Protein AF-A0A1N7J7U3-F1 (afdb_monomer_lite)

Organism: NCBI:txid570947

Radius of gyration: 12.58 Å; chains: 1; bounding box: 25×31×30 Å

Foldseek 3Di:
DDDDPDPPPQCVPPPQQVVLVVLCVVVVHDDDDDRPVVDPVVQVVVCVLPVHRAPDWDADPSDIDGTCSSNVDDD

Structure (mmCIF, N/CA/C/O backbone):
data_AF-A0A1N7J7U3-F1
#
_entry.id   AF-A0A1N7J7U3-F1
#
loop_
_atom_site.group_PDB
_atom_site.id
_atom_site.type_symbol
_atom_site.label_atom_id
_atom_site.label_alt_id
_atom_site.label_comp_id
_atom_site.label_asym_id
_atom_site.label_entity_id
_atom_site.label_seq_id
_atom_site.pdbx_PDB_ins_code
_atom_site.Cartn_x
_atom_site.Cartn_y
_atom_site.Cartn_z
_atom_site.occupancy
_atom_site.B_iso_or_equiv
_atom_site.auth_seq_id
_atom_site.auth_comp_id
_atom_site.auth_asym_id
_atom_site.auth_atom_id
_atom_site.pdbx_PDB_model_num
ATOM 1 N N . MET A 1 1 ? -11.740 -22.378 5.332 1.00 35.50 1 MET A N 1
ATOM 2 C CA . MET A 1 1 ? -10.850 -21.209 5.208 1.00 35.50 1 MET A CA 1
ATOM 3 C C . MET A 1 1 ? -10.000 -21.422 3.969 1.00 35.50 1 MET A C 1
ATO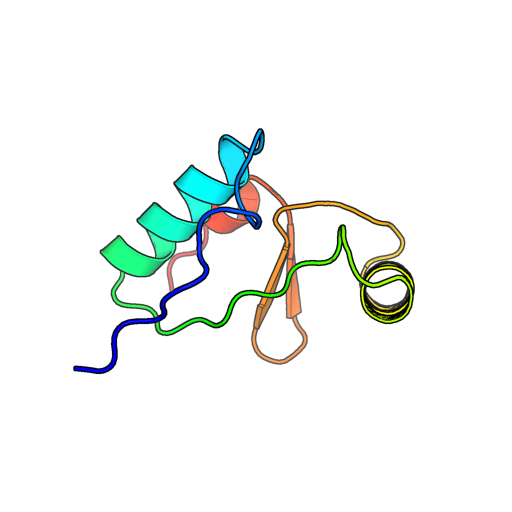M 5 O O . MET A 1 1 ? -9.317 -22.436 3.905 1.00 35.50 1 MET A O 1
ATOM 9 N N . GLY A 1 2 ? -10.170 -20.587 2.942 1.00 35.72 2 GLY A N 1
ATOM 10 C CA . GLY A 1 2 ? -9.463 -20.734 1.667 1.00 35.72 2 GLY A CA 1
ATOM 11 C C . GLY A 1 2 ? -8.019 -20.270 1.810 1.00 35.72 2 GLY A C 1
ATOM 12 O O . GLY A 1 2 ? -7.793 -19.123 2.170 1.00 35.72 2 GLY A O 1
ATOM 13 N N . GLY A 1 3 ? -7.069 -21.175 1.578 1.00 40.25 3 GLY A N 1
ATOM 14 C CA . GLY A 1 3 ? -5.654 -20.836 1.485 1.00 40.25 3 GLY A CA 1
ATOM 15 C C . GLY A 1 3 ? -5.355 -20.225 0.121 1.00 40.25 3 GLY A C 1
ATOM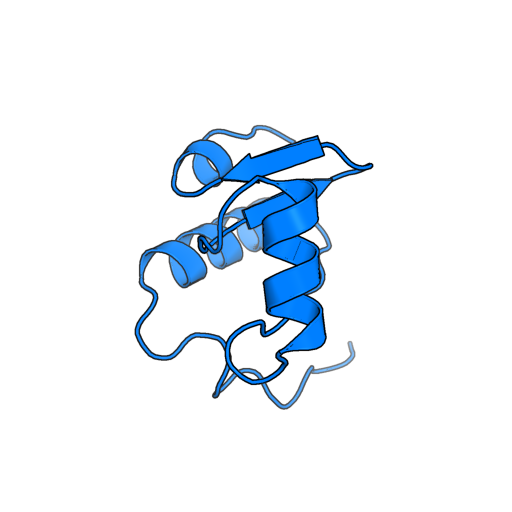 16 O O . GLY A 1 3 ? -5.619 -20.858 -0.903 1.00 40.25 3 GLY A O 1
ATOM 17 N N . PHE A 1 4 ? -4.804 -19.014 0.108 1.00 45.31 4 PHE A N 1
ATOM 18 C CA . PHE A 1 4 ? -4.202 -18.431 -1.084 1.00 45.31 4 PHE A CA 1
ATOM 19 C C . PHE A 1 4 ? -2.818 -19.056 -1.270 1.00 45.31 4 PHE A C 1
ATOM 21 O O . PHE A 1 4 ? -1.913 -18.883 -0.464 1.00 45.31 4 PHE A O 1
ATOM 28 N N . SER A 1 5 ? -2.696 -19.881 -2.304 1.00 42.78 5 SER A N 1
ATOM 29 C CA . SER A 1 5 ? -1.465 -20.574 -2.678 1.00 42.78 5 SER A CA 1
ATOM 30 C C . SER A 1 5 ? -0.823 -19.829 -3.845 1.00 42.78 5 SER A C 1
ATOM 32 O O . SER A 1 5 ? -1.049 -20.248 -4.965 1.00 42.78 5 SER A O 1
ATOM 34 N N . ASP A 1 6 ? -0.127 -18.709 -3.604 1.00 46.09 6 ASP A N 1
ATOM 35 C CA . ASP A 1 6 ? 0.845 -18.102 -4.554 1.00 46.09 6 ASP A CA 1
ATOM 36 C C . ASP A 1 6 ? 1.595 -16.868 -3.968 1.00 46.09 6 ASP A C 1
ATOM 38 O O . ASP A 1 6 ? 2.010 -15.958 -4.679 1.00 46.09 6 ASP A O 1
ATOM 42 N N . GLU A 1 7 ? 1.801 -16.795 -2.646 1.00 52.00 7 GLU A N 1
ATOM 43 C CA . GLU A 1 7 ? 2.394 -15.610 -1.983 1.00 52.00 7 GLU A CA 1
ATOM 44 C C . GLU A 1 7 ? 3.924 -15.463 -2.126 1.00 52.00 7 GLU A C 1
ATOM 46 O O . GLU A 1 7 ? 4.505 -14.482 -1.669 1.00 52.00 7 GLU A O 1
ATOM 51 N N . GLY A 1 8 ? 4.603 -16.406 -2.784 1.00 48.09 8 GLY A N 1
ATOM 52 C CA . GLY A 1 8 ? 6.069 -16.425 -2.852 1.00 48.09 8 GLY A CA 1
ATOM 53 C C . GLY A 1 8 ? 6.707 -15.335 -3.727 1.00 48.09 8 GLY A C 1
ATOM 54 O O . GLY A 1 8 ? 7.843 -14.962 -3.467 1.00 48.09 8 GLY A O 1
ATOM 55 N N . SER A 1 9 ? 6.007 -14.810 -4.743 1.00 53.59 9 SER A N 1
ATOM 56 C CA . SER A 1 9 ? 6.579 -13.840 -5.709 1.00 53.59 9 SER A CA 1
ATOM 57 C C . SER A 1 9 ? 6.315 -12.372 -5.344 1.00 53.59 9 SER A C 1
ATOM 59 O O . SER A 1 9 ? 7.044 -11.469 -5.753 1.00 53.59 9 SER A O 1
ATOM 61 N N . LEU A 1 10 ? 5.267 -12.097 -4.562 1.00 56.00 10 LEU A N 1
ATOM 62 C CA . LEU A 1 10 ? 4.812 -10.724 -4.326 1.00 56.00 10 LEU A CA 1
ATOM 63 C C . LEU A 1 10 ? 5.733 -9.936 -3.374 1.00 56.00 10 LEU A C 1
ATOM 65 O O . LEU A 1 10 ? 5.798 -8.709 -3.453 1.00 56.00 10 LEU A O 1
ATOM 69 N N . TYR A 1 11 ? 6.441 -10.631 -2.479 1.00 61.41 11 TYR A N 1
ATOM 70 C CA . TYR A 1 11 ? 7.123 -10.015 -1.333 1.00 61.41 11 TYR A CA 1
ATOM 71 C C . TYR A 1 11 ? 8.647 -10.085 -1.372 1.00 61.41 11 TYR A C 1
ATOM 73 O O . TYR A 1 11 ? 9.298 -9.526 -0.482 1.00 61.41 11 TYR A O 1
ATOM 81 N N . ASP A 1 12 ? 9.227 -10.739 -2.380 1.00 64.94 12 ASP A N 1
ATOM 82 C CA . ASP A 1 12 ? 10.673 -10.933 -2.458 1.00 64.94 12 ASP A CA 1
ATOM 83 C C . ASP A 1 12 ? 11.393 -9.574 -2.545 1.00 64.94 12 ASP A C 1
ATOM 85 O O . ASP A 1 12 ? 11.387 -8.878 -3.559 1.00 64.94 12 ASP A O 1
ATOM 89 N N . GLY A 1 13 ? 12.006 -9.172 -1.425 1.00 73.50 13 GLY A N 1
ATOM 90 C CA . GLY A 1 13 ? 12.830 -7.967 -1.305 1.00 73.50 13 GLY A CA 1
ATOM 91 C C . GLY A 1 13 ? 12.153 -6.709 -0.740 1.00 73.50 13 GLY A C 1
ATOM 92 O O . GLY A 1 13 ? 12.841 -5.698 -0.606 1.00 73.50 13 GLY A O 1
ATOM 93 N N . CYS A 1 14 ? 10.868 -6.733 -0.355 1.00 85.25 14 CYS A N 1
ATOM 94 C CA . CYS A 1 14 ? 10.187 -5.557 0.217 1.00 85.25 14 CYS A CA 1
ATOM 95 C C . CYS A 1 14 ? 9.880 -5.711 1.719 1.00 85.25 14 CYS A C 1
ATOM 97 O O . CYS A 1 14 ? 8.790 -6.126 2.113 1.00 85.25 14 CYS A O 1
ATOM 99 N N . LEU A 1 15 ? 10.826 -5.308 2.580 1.00 88.94 15 LEU A N 1
ATOM 100 C CA . LEU A 1 15 ? 10.652 -5.342 4.044 1.00 88.94 15 LEU A CA 1
ATOM 101 C C . LEU A 1 15 ? 9.438 -4.530 4.520 1.00 88.94 15 LEU A C 1
ATOM 103 O O . LEU A 1 15 ? 8.686 -4.977 5.382 1.00 88.94 15 LEU A O 1
ATOM 107 N N . LEU A 1 16 ? 9.224 -3.351 3.934 1.00 90.75 16 LEU A N 1
ATOM 108 C CA . LEU A 1 16 ? 8.105 -2.488 4.306 1.00 90.75 16 LEU A CA 1
ATOM 109 C C . LEU A 1 16 ? 6.750 -3.096 3.912 1.00 90.75 16 LEU A C 1
ATOM 111 O O . LEU A 1 16 ? 5.790 -2.977 4.666 1.00 90.75 16 LEU A O 1
ATOM 115 N N . CYS A 1 17 ? 6.680 -3.806 2.782 1.00 90.06 17 CYS A N 1
ATOM 116 C CA . CYS A 1 17 ? 5.467 -4.502 2.354 1.00 90.06 17 CYS A CA 1
ATOM 117 C C . CYS A 1 17 ? 5.069 -5.591 3.361 1.00 90.06 17 CYS A C 1
ATOM 119 O O . CYS A 1 17 ? 3.904 -5.670 3.742 1.00 90.06 17 CYS A O 1
ATOM 121 N N . MET A 1 18 ? 6.042 -6.370 3.853 1.00 90.50 18 MET A N 1
ATOM 122 C CA . MET A 1 18 ? 5.798 -7.383 4.889 1.00 90.50 18 MET A CA 1
ATOM 123 C C . MET A 1 18 ? 5.286 -6.759 6.194 1.00 90.50 18 MET A C 1
ATOM 125 O O . MET A 1 18 ? 4.342 -7.273 6.790 1.00 90.50 18 MET A O 1
ATOM 129 N N . ASN A 1 19 ? 5.853 -5.623 6.612 1.00 92.56 19 ASN A N 1
ATOM 130 C CA . ASN A 1 19 ? 5.385 -4.913 7.805 1.00 92.56 19 ASN A CA 1
ATOM 131 C C . ASN A 1 19 ? 3.937 -4.423 7.658 1.00 92.56 19 ASN A C 1
ATOM 133 O O . ASN A 1 19 ? 3.158 -4.546 8.599 1.00 92.56 19 ASN A O 1
ATOM 137 N N . VAL A 1 20 ? 3.576 -3.885 6.488 1.00 92.75 20 VAL A N 1
ATOM 138 C CA . VAL A 1 20 ? 2.211 -3.416 6.203 1.00 92.75 20 VAL A CA 1
ATOM 139 C C . VAL A 1 20 ? 1.213 -4.566 6.242 1.00 92.75 20 VAL A C 1
ATOM 141 O O . VAL A 1 20 ? 0.175 -4.445 6.880 1.00 92.75 20 VAL A O 1
ATOM 144 N N . ILE A 1 21 ? 1.538 -5.700 5.628 1.00 91.25 21 ILE A N 1
ATOM 145 C CA . ILE A 1 21 ? 0.681 -6.890 5.660 1.00 91.25 21 ILE A CA 1
ATOM 146 C C . ILE A 1 21 ? 0.458 -7.366 7.082 1.00 91.25 21 ILE A C 1
ATOM 148 O O . ILE A 1 21 ? -0.684 -7.493 7.514 1.00 91.25 21 ILE A O 1
ATOM 152 N N . GLN A 1 22 ? 1.542 -7.538 7.838 1.00 92.12 22 GLN A N 1
ATOM 153 C CA . GLN A 1 22 ? 1.436 -7.975 9.220 1.00 92.12 22 GLN A CA 1
ATOM 154 C C . GLN A 1 22 ? 0.600 -6.998 10.055 1.00 92.12 22 GLN A C 1
ATOM 156 O O . GLN A 1 22 ? -0.147 -7.419 10.936 1.00 92.12 22 GLN A O 1
ATOM 161 N N . HIS A 1 23 ? 0.722 -5.697 9.787 1.00 93.00 23 HIS A N 1
ATOM 162 C CA . HIS A 1 23 ? -0.071 -4.661 10.435 1.00 93.00 23 HIS A CA 1
ATOM 163 C C . HIS A 1 23 ? -1.567 -4.790 10.116 1.00 93.00 23 HIS A C 1
ATOM 165 O O . HIS A 1 23 ? -2.368 -4.772 11.048 1.00 93.00 23 HIS A O 1
ATOM 171 N N . LEU A 1 24 ? -1.942 -4.992 8.847 1.00 91.81 24 LEU A N 1
ATOM 172 C CA . LEU A 1 24 ? -3.339 -5.204 8.440 1.00 91.81 24 LEU A CA 1
ATOM 173 C C . LEU A 1 24 ? -3.916 -6.500 9.031 1.00 91.81 24 LEU A C 1
ATOM 175 O O . LEU A 1 24 ? -5.018 -6.495 9.577 1.00 91.81 24 LEU A O 1
ATOM 179 N N . GLU A 1 25 ? -3.147 -7.591 9.008 1.00 92.56 25 GLU A N 1
ATOM 180 C CA . GLU A 1 25 ? -3.535 -8.871 9.613 1.00 92.56 25 GLU A CA 1
ATOM 181 C C . GLU A 1 25 ? -3.750 -8.763 11.124 1.00 92.56 25 GLU A C 1
ATOM 183 O O . GLU A 1 25 ? -4.728 -9.289 11.651 1.00 92.56 25 GLU A O 1
ATOM 188 N N . ASN A 1 26 ? -2.864 -8.051 11.829 1.00 93.25 26 ASN A N 1
ATOM 189 C CA . ASN A 1 26 ? -2.974 -7.848 13.275 1.00 93.25 26 ASN A CA 1
ATOM 190 C C . ASN A 1 26 ? -4.221 -7.045 13.662 1.00 93.25 26 ASN A C 1
ATOM 192 O O . ASN A 1 26 ? -4.751 -7.238 14.756 1.00 93.25 26 ASN A O 1
ATOM 196 N N . GLN A 1 27 ? -4.683 -6.156 12.782 1.00 92.62 27 GLN A N 1
ATOM 197 C CA . GLN A 1 27 ? -5.935 -5.419 12.956 1.00 92.62 27 GLN A CA 1
ATOM 198 C C . GLN A 1 27 ? -7.166 -6.236 12.535 1.00 92.62 27 GLN A C 1
ATOM 200 O O . GLN A 1 27 ? -8.293 -5.839 12.821 1.00 92.62 27 GLN A O 1
ATOM 205 N N . GLY A 1 28 ? -6.976 -7.391 11.890 1.00 92.75 28 GLY A N 1
ATOM 206 C CA . GLY A 1 28 ? -8.070 -8.185 11.333 1.00 92.75 28 GLY A CA 1
ATOM 207 C C . GLY A 1 28 ? -8.762 -7.497 10.156 1.00 92.75 28 GLY A C 1
ATOM 208 O O . GLY A 1 28 ? -9.949 -7.728 9.934 1.00 92.75 28 GLY A O 1
ATOM 209 N N . ILE A 1 29 ? -8.042 -6.635 9.434 1.00 90.50 29 ILE A N 1
ATOM 210 C CA . ILE A 1 29 ? -8.551 -5.950 8.246 1.00 90.50 29 ILE A CA 1
ATOM 211 C C . ILE A 1 29 ? -8.475 -6.914 7.064 1.00 90.50 29 ILE A C 1
ATOM 213 O O . ILE A 1 29 ? -7.408 -7.443 6.758 1.00 90.50 29 ILE A O 1
ATOM 217 N N . ASP A 1 30 ? -9.597 -7.114 6.375 1.00 91.31 30 ASP A N 1
ATOM 218 C CA . ASP A 1 30 ? -9.626 -7.854 5.115 1.00 91.31 30 ASP A CA 1
ATOM 219 C C . ASP A 1 30 ? -9.019 -6.997 3.995 1.00 91.31 30 ASP A C 1
ATOM 221 O O . ASP A 1 30 ? -9.452 -5.871 3.747 1.00 91.31 30 ASP A O 1
ATOM 225 N N . TYR A 1 31 ? -8.037 -7.541 3.278 1.00 90.50 31 TYR A N 1
ATOM 226 C CA . TYR A 1 31 ? -7.387 -6.865 2.158 1.00 90.50 31 TYR A CA 1
ATOM 227 C C . TYR A 1 31 ? -7.167 -7.818 0.981 1.00 90.50 31 TYR A C 1
ATOM 229 O O . TYR A 1 31 ? -7.254 -9.041 1.099 1.00 90.50 31 TYR A O 1
ATOM 237 N N . GLN A 1 32 ? -6.886 -7.240 -0.184 1.00 89.81 32 GLN A N 1
ATOM 238 C CA . GLN A 1 32 ? -6.425 -7.973 -1.358 1.00 89.81 32 GLN A CA 1
ATOM 239 C C . GLN A 1 32 ? -5.086 -7.409 -1.798 1.00 89.81 32 GLN A C 1
ATOM 241 O O . GLN A 1 32 ? -4.845 -6.205 -1.714 1.00 89.81 32 GLN A O 1
ATOM 246 N N . THR A 1 33 ? -4.221 -8.285 -2.290 1.00 87.62 33 THR A N 1
ATOM 247 C CA . THR A 1 33 ? -2.908 -7.899 -2.784 1.00 87.62 33 THR A CA 1
ATOM 248 C C . THR A 1 33 ? -2.871 -7.883 -4.303 1.00 87.62 33 THR A C 1
ATOM 250 O O . THR A 1 33 ? -3.570 -8.630 -4.986 1.00 87.62 33 THR A O 1
ATOM 253 N N . MET A 1 34 ? -2.045 -6.994 -4.850 1.00 85.19 34 MET A N 1
ATOM 254 C CA . MET A 1 34 ? -1.879 -6.830 -6.287 1.00 85.19 34 MET A CA 1
ATOM 255 C C . MET A 1 34 ? -0.394 -6.700 -6.616 1.00 85.19 34 MET A C 1
ATOM 257 O O . MET A 1 34 ? 0.258 -5.752 -6.180 1.00 85.19 34 MET 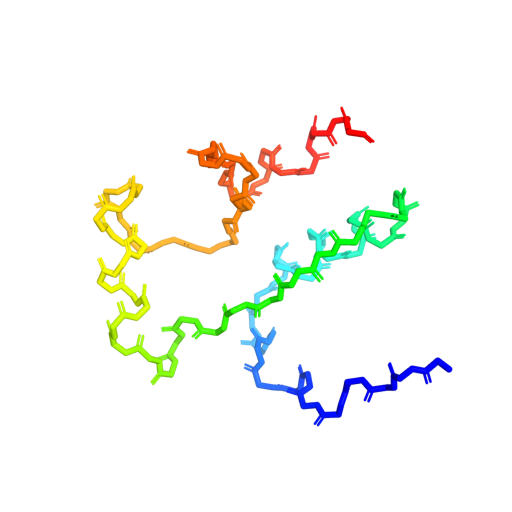A O 1
ATOM 261 N N . ASN A 1 35 ? 0.139 -7.638 -7.408 1.00 81.44 35 ASN A N 1
ATOM 262 C CA . ASN A 1 35 ? 1.517 -7.556 -7.887 1.00 81.44 35 ASN A CA 1
ATOM 263 C C . ASN A 1 35 ? 1.616 -6.580 -9.057 1.00 81.44 35 ASN A C 1
ATOM 265 O O . ASN A 1 35 ? 1.109 -6.848 -10.145 1.00 81.44 35 ASN A O 1
ATOM 269 N N . ILE A 1 36 ? 2.311 -5.465 -8.855 1.00 83.25 36 ILE A N 1
ATOM 270 C CA . ILE A 1 36 ? 2.584 -4.517 -9.936 1.00 83.25 36 ILE A CA 1
ATOM 271 C C . ILE A 1 36 ? 3.889 -4.832 -10.682 1.00 83.25 36 ILE A C 1
ATOM 273 O O . ILE A 1 36 ? 4.135 -4.276 -11.743 1.00 83.25 36 ILE A O 1
ATOM 277 N N . LEU A 1 37 ? 4.773 -5.686 -10.162 1.00 79.25 37 LEU A N 1
ATOM 278 C CA . LEU A 1 37 ? 6.075 -5.932 -10.796 1.00 79.25 37 LEU A CA 1
ATOM 279 C C . LEU A 1 37 ? 5.933 -6.702 -12.113 1.00 79.25 37 LEU A C 1
ATOM 281 O O . LEU A 1 37 ? 6.665 -6.436 -13.072 1.00 79.25 37 LEU A O 1
ATOM 285 N N . GLU A 1 38 ? 4.958 -7.603 -12.159 1.00 76.69 38 GLU A N 1
ATOM 286 C CA . GLU A 1 38 ? 4.723 -8.520 -13.274 1.00 76.69 38 GLU A CA 1
ATOM 287 C C . GLU A 1 38 ? 3.748 -7.953 -14.323 1.00 76.69 38 GLU A C 1
ATOM 289 O O . GLU A 1 38 ? 3.784 -8.373 -15.479 1.00 76.69 38 GLU A O 1
ATOM 294 N N . ASP A 1 39 ? 2.935 -6.948 -13.971 1.00 81.31 39 ASP A N 1
ATOM 295 C CA . ASP A 1 39 ? 1.891 -6.402 -14.846 1.00 81.31 39 ASP A CA 1
ATOM 296 C C . ASP A 1 39 ? 2.115 -4.914 -15.185 1.00 81.31 39 ASP A C 1
ATOM 298 O O . ASP A 1 39 ? 2.003 -4.004 -14.358 1.00 81.31 39 ASP A O 1
ATOM 302 N N . HIS A 1 40 ? 2.401 -4.646 -16.462 1.00 84.12 40 HIS A N 1
ATOM 303 C CA . HIS A 1 40 ? 2.543 -3.290 -16.994 1.00 84.12 40 HIS A CA 1
ATOM 304 C C . HIS A 1 40 ? 1.271 -2.439 -16.862 1.00 84.12 40 HIS A C 1
ATOM 306 O O . HIS A 1 40 ? 1.378 -1.246 -16.575 1.00 84.12 40 HIS A O 1
ATOM 312 N N . GLN A 1 41 ? 0.080 -3.021 -17.035 1.00 87.88 41 GLN A N 1
ATOM 313 C CA . GLN A 1 41 ? -1.179 -2.283 -16.921 1.00 87.88 41 GLN A CA 1
ATOM 314 C C . GLN A 1 41 ? -1.415 -1.810 -15.488 1.00 87.88 41 GLN A C 1
ATOM 316 O O . GLN A 1 41 ? -1.889 -0.688 -15.292 1.00 87.88 41 GLN A O 1
ATOM 321 N N . GLN A 1 42 ? -1.032 -2.624 -14.502 1.00 85.75 42 GLN A N 1
ATOM 322 C CA . GLN A 1 42 ? -1.150 -2.274 -13.088 1.00 85.75 42 GLN A CA 1
ATOM 323 C C . GLN A 1 42 ? -0.158 -1.181 -12.689 1.00 85.75 42 GLN A C 1
ATOM 325 O O . GLN A 1 42 ? -0.550 -0.228 -12.016 1.00 85.75 42 GLN A O 1
ATOM 330 N N . ARG A 1 43 ? 1.094 -1.229 -13.173 1.00 88.12 43 ARG A N 1
ATOM 331 C CA . ARG A 1 43 ? 2.068 -0.134 -12.957 1.00 88.12 43 ARG A CA 1
ATOM 332 C C . ARG A 1 43 ? 1.573 1.191 -13.503 1.00 88.12 43 ARG A C 1
ATOM 334 O O . ARG A 1 43 ? 1.623 2.205 -12.809 1.00 88.12 43 ARG A O 1
ATOM 341 N N . ASP A 1 44 ? 1.078 1.183 -14.735 1.00 90.38 44 ASP A N 1
ATOM 342 C CA . ASP A 1 44 ? 0.554 2.392 -15.361 1.00 90.38 44 ASP A CA 1
ATOM 343 C C . ASP A 1 44 ? -0.726 2.871 -14.666 1.00 90.38 44 ASP A C 1
ATOM 345 O O . ASP A 1 44 ? -0.953 4.074 -14.539 1.00 90.38 44 ASP A O 1
ATOM 349 N N . GLY A 1 45 ? -1.562 1.939 -14.200 1.00 89.88 45 GLY A N 1
ATOM 350 C CA . GLY A 1 45 ? -2.736 2.222 -13.380 1.00 89.88 45 GLY A CA 1
ATOM 351 C C . GLY A 1 45 ? -2.370 2.943 -12.089 1.00 89.88 45 GLY A C 1
ATOM 352 O O . GLY A 1 45 ? -2.912 4.015 -11.823 1.00 89.88 45 GLY A O 1
ATOM 353 N N . LEU A 1 46 ? -1.406 2.405 -11.342 1.00 90.31 46 LEU A N 1
ATOM 354 C CA . LEU A 1 46 ? -0.908 3.003 -10.109 1.00 90.31 46 LEU A CA 1
ATOM 355 C C . LEU A 1 46 ? -0.324 4.392 -10.370 1.00 90.31 46 LEU A C 1
ATOM 357 O O . LEU A 1 46 ? -0.752 5.362 -9.750 1.00 90.31 46 LEU A O 1
ATOM 361 N N . LYS A 1 47 ? 0.547 4.527 -11.377 1.00 92.00 47 LYS A N 1
ATOM 362 C CA . LYS A 1 47 ? 1.133 5.820 -11.754 1.00 92.00 47 LYS A CA 1
ATOM 363 C C . LYS A 1 47 ? 0.079 6.869 -12.104 1.00 92.00 47 LYS A C 1
ATOM 365 O O . LYS A 1 47 ? 0.249 8.035 -11.769 1.00 92.00 47 LYS A O 1
ATOM 370 N N . ARG A 1 48 ? -1.016 6.485 -12.769 1.00 93.06 48 ARG A N 1
ATOM 371 C CA . ARG A 1 48 ? -2.129 7.408 -13.053 1.00 93.06 48 ARG A CA 1
ATOM 372 C C . ARG A 1 48 ? -2.889 7.823 -11.793 1.00 93.06 48 ARG A C 1
ATOM 374 O O . ARG A 1 48 ? -3.376 8.947 -11.754 1.00 93.06 48 ARG A O 1
ATOM 381 N N . LYS A 1 49 ? -3.013 6.930 -10.809 1.00 90.25 49 LYS A N 1
ATOM 382 C CA . LYS A 1 49 ? -3.740 7.173 -9.556 1.00 90.25 49 LYS A CA 1
ATOM 383 C C . LYS A 1 49 ? -2.945 8.050 -8.584 1.00 90.25 49 LYS A C 1
ATOM 385 O O . LYS A 1 49 ? -3.498 9.016 -8.073 1.00 90.25 49 LYS A O 1
ATOM 390 N N . ILE A 1 50 ? -1.663 7.742 -8.366 1.00 90.19 50 ILE A N 1
ATOM 391 C CA . ILE A 1 50 ? -0.836 8.390 -7.328 1.00 90.19 50 ILE A CA 1
ATOM 392 C C . ILE A 1 50 ? 0.303 9.267 -7.877 1.00 90.19 50 ILE A C 1
ATOM 394 O O . ILE A 1 50 ? 0.995 9.924 -7.112 1.00 90.19 50 ILE A O 1
ATOM 398 N N . GLY A 1 51 ? 0.512 9.301 -9.198 1.00 91.31 51 GLY A N 1
ATOM 399 C CA . GLY A 1 51 ? 1.538 10.115 -9.869 1.00 91.31 51 GLY A CA 1
ATOM 400 C C . GLY A 1 51 ? 2.877 9.405 -10.103 1.00 91.31 51 GLY A C 1
ATOM 401 O O . GLY A 1 51 ? 3.624 9.772 -11.014 1.00 91.31 51 GLY A O 1
ATOM 402 N N . GLU A 1 52 ? 3.160 8.342 -9.354 1.00 89.94 52 GLU A N 1
ATOM 403 C CA . GLU A 1 52 ? 4.401 7.570 -9.434 1.00 89.94 52 GLU A CA 1
ATOM 404 C C . GLU A 1 52 ? 4.178 6.065 -9.227 1.00 89.94 52 GLU A C 1
ATOM 406 O O . GLU A 1 52 ? 3.079 5.619 -8.907 1.00 89.94 52 GLU A O 1
ATOM 411 N N . VAL A 1 53 ? 5.216 5.261 -9.474 1.00 87.81 53 VAL A N 1
ATOM 412 C CA . VAL A 1 53 ? 5.203 3.822 -9.176 1.00 87.81 53 VAL A CA 1
ATOM 413 C C . VAL A 1 53 ? 5.986 3.624 -7.885 1.00 87.81 53 VAL A C 1
ATOM 415 O O . VAL A 1 53 ? 7.215 3.635 -7.905 1.00 87.81 53 VAL A O 1
ATOM 418 N N . TYR A 1 54 ? 5.264 3.468 -6.780 1.00 90.31 54 TYR A N 1
ATOM 419 C CA . TYR A 1 54 ? 5.813 3.290 -5.438 1.00 90.31 54 TYR A CA 1
ATOM 420 C C . TYR A 1 54 ? 5.130 2.102 -4.751 1.00 90.31 54 TYR A C 1
ATOM 422 O O . TYR A 1 54 ? 3.967 1.824 -5.032 1.00 90.31 54 TYR A O 1
ATOM 430 N N . VAL A 1 55 ? 5.836 1.397 -3.862 1.00 90.19 55 VAL A N 1
ATOM 431 C CA . VAL A 1 55 ? 5.275 0.321 -3.027 1.00 90.19 55 VAL A CA 1
ATOM 432 C C . VAL A 1 55 ? 5.830 0.391 -1.598 1.00 90.19 55 VAL A C 1
ATOM 434 O O . VAL A 1 55 ? 6.997 0.748 -1.430 1.00 90.19 55 VAL A O 1
ATOM 437 N N . PRO A 1 56 ? 5.046 0.003 -0.574 1.00 92.25 56 PRO A N 1
ATOM 438 C CA . PRO A 1 56 ? 3.634 -0.388 -0.638 1.00 92.25 56 PRO A CA 1
ATOM 439 C C . PRO A 1 56 ? 2.688 0.815 -0.795 1.00 92.25 56 PRO A C 1
ATOM 441 O O . PRO A 1 56 ? 3.028 1.942 -0.436 1.00 92.25 56 PRO A O 1
ATOM 444 N N . VAL A 1 57 ? 1.494 0.561 -1.334 1.00 93.69 57 VAL A N 1
ATOM 445 C CA . VAL A 1 57 ? 0.391 1.529 -1.441 1.00 93.69 57 VAL A CA 1
ATOM 446 C C . VAL A 1 57 ? -0.886 0.824 -1.006 1.00 93.69 57 VAL A C 1
ATOM 448 O O . VAL A 1 57 ? -1.200 -0.245 -1.527 1.00 93.69 57 VAL A O 1
ATOM 451 N N . LEU A 1 58 ? -1.610 1.427 -0.068 1.00 93.62 58 LEU A N 1
ATOM 452 C CA . LEU A 1 58 ? -2.936 1.001 0.354 1.00 93.62 58 LEU A CA 1
ATOM 453 C C . LEU A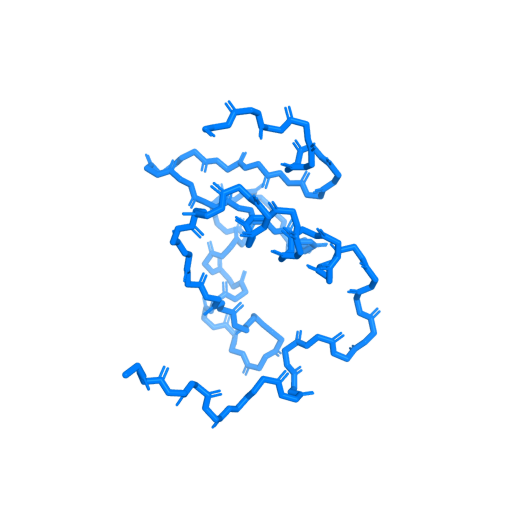 1 58 ? -3.971 1.899 -0.324 1.00 93.62 58 LEU A C 1
ATOM 455 O O . LEU A 1 58 ? -3.933 3.116 -0.157 1.00 93.62 58 LEU A O 1
ATOM 459 N N . GLU A 1 59 ? -4.878 1.302 -1.089 1.00 92.38 59 GLU A N 1
ATOM 460 C CA . GLU A 1 59 ? -6.064 1.976 -1.621 1.00 92.38 59 GLU A CA 1
ATOM 461 C C . GLU A 1 59 ? -7.273 1.575 -0.775 1.00 92.38 59 GLU A C 1
ATOM 463 O O . GLU A 1 59 ? -7.572 0.387 -0.669 1.00 92.38 59 GLU A O 1
ATOM 468 N N . ASP A 1 60 ? -7.976 2.552 -0.208 1.00 91.50 60 ASP A N 1
ATOM 469 C CA . ASP A 1 60 ? -9.229 2.338 0.514 1.00 91.50 60 ASP A CA 1
ATOM 470 C C . ASP A 1 60 ? -10.280 3.352 0.057 1.00 91.50 60 ASP A C 1
ATOM 472 O O . ASP A 1 60 ? -10.076 4.562 0.153 1.00 91.50 60 ASP A O 1
ATOM 476 N N . GLU A 1 61 ? -11.379 2.860 -0.516 1.00 90.38 61 GLU A N 1
ATOM 477 C CA . GLU A 1 61 ? -12.465 3.671 -1.092 1.00 90.38 61 GLU A CA 1
ATOM 478 C C . GLU A 1 61 ? -11.984 4.820 -2.013 1.00 90.38 61 GLU A C 1
ATOM 480 O O . GLU A 1 61 ? -12.572 5.902 -2.074 1.00 90.38 61 GLU A O 1
ATOM 485 N N . GLY A 1 62 ? -10.898 4.590 -2.761 1.00 90.50 62 GLY A N 1
ATOM 486 C CA . GLY A 1 62 ? -10.293 5.574 -3.66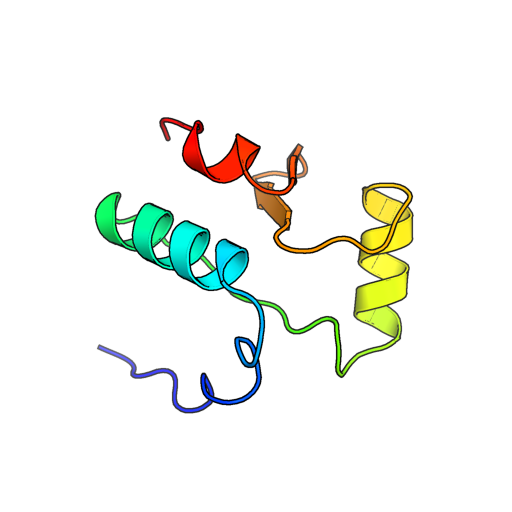9 1.00 90.50 62 GLY A CA 1
ATOM 487 C C . GLY A 1 62 ? -9.364 6.594 -2.997 1.00 90.50 62 GLY A C 1
ATOM 488 O O . GLY A 1 62 ? -8.867 7.498 -3.671 1.00 90.50 62 GLY A O 1
ATOM 489 N N . GLN A 1 63 ? -9.107 6.457 -1.695 1.00 91.56 63 GLN A N 1
ATOM 490 C CA . GLN A 1 63 ? -8.036 7.152 -0.983 1.00 91.56 63 GLN A CA 1
ATOM 491 C C . GLN A 1 63 ? -6.764 6.307 -1.004 1.00 91.56 63 GLN A C 1
ATOM 493 O O . GLN A 1 63 ? -6.832 5.088 -0.886 1.00 91.56 63 GLN A O 1
ATOM 498 N N . PHE A 1 64 ? -5.606 6.953 -1.135 1.00 93.00 64 PHE A N 1
ATOM 499 C CA . PHE A 1 64 ? -4.315 6.273 -1.209 1.00 93.00 64 PHE A CA 1
ATOM 500 C C . PHE A 1 64 ? -3.431 6.676 -0.033 1.00 93.00 64 PHE A C 1
ATOM 502 O O . PHE A 1 64 ? -3.147 7.861 0.143 1.00 93.00 64 PHE A O 1
ATOM 509 N N . THR A 1 65 ? -2.955 5.685 0.715 1.00 94.69 65 THR A N 1
ATOM 510 C CA . THR A 1 65 ? -1.919 5.837 1.744 1.00 94.69 65 THR A CA 1
ATOM 511 C C . THR A 1 65 ? -0.666 5.108 1.273 1.00 94.69 65 THR A C 1
ATOM 513 O O . THR A 1 65 ? -0.746 3.997 0.750 1.00 94.69 65 THR A O 1
ATOM 516 N N . ILE A 1 66 ? 0.501 5.734 1.406 1.00 93.56 66 ILE A N 1
ATOM 517 C CA . ILE A 1 66 ? 1.730 5.298 0.734 1.00 93.56 66 ILE A CA 1
ATOM 518 C C . ILE A 1 66 ? 2.811 5.001 1.778 1.00 93.56 66 ILE A C 1
ATOM 520 O O . ILE A 1 66 ? 3.015 5.776 2.706 1.00 93.56 66 ILE A O 1
ATOM 524 N N . GLY A 1 67 ? 3.538 3.896 1.612 1.00 93.12 67 GLY A N 1
ATOM 525 C CA . GLY A 1 67 ? 4.726 3.594 2.409 1.00 93.12 67 GLY A CA 1
ATOM 526 C C . GLY A 1 67 ? 4.447 3.396 3.900 1.00 93.12 67 GLY A C 1
ATOM 527 O O . GLY A 1 67 ? 3.553 2.646 4.282 1.00 93.12 67 GLY A O 1
ATOM 528 N N . GLU A 1 68 ? 5.261 4.031 4.746 1.00 93.44 68 GLU A N 1
ATOM 529 C CA . GLU A 1 68 ? 5.186 3.892 6.208 1.00 93.44 68 GLU A CA 1
ATOM 530 C C . GLU A 1 68 ? 3.933 4.532 6.814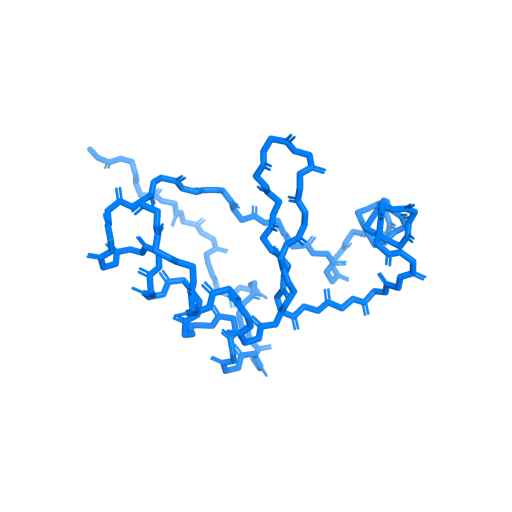 1.00 93.44 68 GLU A C 1
ATOM 532 O O . GLU A 1 68 ? 3.500 4.099 7.880 1.00 93.44 68 GLU A O 1
ATOM 537 N N . ASP A 1 69 ? 3.305 5.493 6.128 1.00 94.19 69 ASP A N 1
ATOM 538 C CA . ASP A 1 69 ? 2.071 6.140 6.599 1.00 94.19 69 ASP A CA 1
ATOM 539 C C . ASP A 1 69 ? 0.926 5.127 6.752 1.00 94.19 69 ASP A C 1
ATOM 541 O O . ASP A 1 69 ? 0.019 5.305 7.567 1.00 94.19 69 ASP A O 1
ATOM 545 N N . ILE A 1 70 ? 0.997 4.007 6.023 1.00 94.00 70 ILE A N 1
ATOM 546 C CA . ILE A 1 70 ? 0.043 2.902 6.146 1.00 94.00 70 ILE A CA 1
ATOM 547 C C . ILE A 1 70 ? 0.073 2.318 7.568 1.00 94.00 70 ILE A C 1
ATOM 549 O O . ILE A 1 70 ? -0.972 1.972 8.103 1.00 94.00 70 ILE A O 1
ATOM 553 N N . LEU A 1 71 ? 1.245 2.278 8.213 1.00 92.88 71 LEU A N 1
ATOM 554 C CA . LEU A 1 71 ? 1.428 1.738 9.568 1.00 92.88 71 LEU A CA 1
ATOM 555 C C . LEU A 1 71 ? 0.898 2.659 10.676 1.00 92.88 71 LEU A C 1
ATOM 557 O O . LEU A 1 71 ? 0.860 2.262 11.839 1.00 92.88 71 LEU A O 1
ATOM 561 N N . GLN A 1 72 ? 0.550 3.899 10.333 1.00 89.75 72 GLN A N 1
ATOM 562 C CA . GLN A 1 72 ? -0.035 4.881 11.250 1.00 89.75 72 GLN A CA 1
ATOM 563 C C . GLN A 1 72 ? -1.555 4.968 11.095 1.00 89.75 72 GLN A C 1
ATOM 565 O O . GLN A 1 72 ? -2.197 5.807 11.723 1.00 89.75 72 GLN A O 1
ATOM 570 N N . THR A 1 73 ? -2.131 4.150 10.215 1.00 78.38 73 THR A N 1
ATOM 571 C CA . THR A 1 73 ? -3.563 4.174 9.965 1.00 78.38 73 THR A CA 1
ATOM 572 C C . THR A 1 73 ? -4.266 3.326 11.026 1.00 78.38 73 THR A C 1
ATOM 574 O O . THR A 1 73 ? -4.192 2.100 10.999 1.00 78.38 73 THR A O 1
ATOM 577 N N . ASP A 1 74 ? -4.966 3.991 11.943 1.00 66.75 74 ASP A N 1
ATOM 578 C CA . ASP A 1 74 ? -5.901 3.357 12.874 1.00 66.75 74 ASP A CA 1
ATOM 579 C C . ASP A 1 74 ? -7.247 3.170 12.141 1.00 66.75 74 ASP A C 1
ATOM 581 O O . ASP A 1 74 ? -8.014 4.133 12.020 1.00 66.75 74 ASP A O 1
ATOM 585 N N . ARG A 1 75 ? -7.520 1.984 11.579 1.00 64.62 75 ARG A N 1
ATOM 586 C CA . ARG A 1 75 ? -8.825 1.656 10.964 1.00 64.62 75 ARG A CA 1
ATOM 587 C C . ARG A 1 75 ? -9.596 0.639 11.794 1.00 64.62 75 ARG A C 1
ATOM 589 O O . ARG A 1 75 ? -8.966 -0.266 12.377 1.00 64.62 75 ARG A O 1
#

pLDDT: mean 82.37, std 16.22, range [35.5, 94.69]

Sequence (75 aa):
MGGFSDEGSLYDGCLLCMNVIQHLENQGIDYQTMNILEDHQQRDGLKRKIGEVYVPVLEDEGQFTIGEDILQTDR

InterPro domains:
  IPR002109 Glutaredoxin [PF00462] (12-60)
  IPR036249 Thioredoxin-like superfamily [SSF52833] (12-72)

Secondary structure (DSSP, 8-state):
------TTTTSTT-HHHHHHHHHHHHHT--------SS-HHHHHHHHHHHSS--SSEEEETTEEEEGGGGGG---